Protein AF-A0A0D7V238-F1 (afdb_monomer_lite)

Secondary structure (DSSP, 8-state):
---SS-B-TTSSEEEETTEEEEPP-TTS-HHHHHHHHHHHHHHHHHHHHHHHTT-HHHHHHHHHHHHHHHHHTTSS--

Radius of gyration: 15.14 Å; chains: 1; bounding box: 31×28×40 Å

Organism: NCBI:txid77097

pLDDT: mean 92.91, std 9.64, range [47.09, 98.5]

Foldseek 3Di:
DPDPFDADPQRQWTADPNDIFGDQRPPDDPVLLVVLVVQLVVLVVQCVVCVVVVNPVSNVVSVVSNQVSCVSRSRDDD

Sequence (78 aa):
MANKYPHTPDGRYFVAKDRLWRCTDPRLTDDEKRGHVKALMKARWAVRSAQQQDDEEALRQAREAVQEAKEALGERGP

Structure (mmCIF, N/CA/C/O backbone):
data_AF-A0A0D7V238-F1
#
_entry.id   AF-A0A0D7V238-F1
#
loop_
_atom_site.group_PDB
_atom_site.id
_atom_site.type_symbol
_atom_site.label_atom_id
_atom_site.label_alt_id
_atom_site.label_comp_id
_atom_site.label_asym_id
_atom_site.label_entity_id
_atom_site.label_seq_id
_atom_site.pdbx_PDB_ins_code
_atom_site.Cartn_x
_atom_site.Cartn_y
_atom_site.Cartn_z
_atom_site.occupancy
_atom_site.B_iso_or_equiv
_atom_site.auth_seq_id
_atom_site.auth_comp_id
_atom_site.auth_asym_id
_atom_site.auth_atom_id
_atom_site.pdbx_PDB_model_num
ATOM 1 N N . MET A 1 1 ? 17.770 -15.144 -6.565 1.00 47.09 1 MET A N 1
ATOM 2 C CA . MET A 1 1 ? 16.712 -16.131 -6.249 1.00 47.09 1 MET A CA 1
ATOM 3 C C . MET A 1 1 ? 15.867 -16.296 -7.500 1.00 47.09 1 MET A C 1
ATOM 5 O O . MET A 1 1 ? 15.412 -15.285 -8.016 1.00 47.09 1 MET A O 1
ATOM 9 N N . ALA A 1 2 ? 15.747 -17.510 -8.044 1.00 54.19 2 ALA A N 1
ATOM 10 C CA . ALA A 1 2 ? 14.974 -17.735 -9.265 1.00 54.19 2 ALA A CA 1
ATOM 11 C C . ALA A 1 2 ? 13.498 -17.408 -9.006 1.00 54.19 2 ALA A C 1
ATOM 13 O O . ALA A 1 2 ? 12.916 -17.870 -8.022 1.00 54.19 2 ALA A O 1
ATOM 14 N N . ASN A 1 3 ? 12.918 -16.570 -9.860 1.00 61.19 3 ASN A N 1
ATOM 15 C CA . ASN A 1 3 ? 11.525 -16.173 -9.753 1.00 61.19 3 ASN A CA 1
ATOM 16 C C . ASN A 1 3 ? 10.663 -17.416 -10.021 1.00 61.19 3 ASN A C 1
ATOM 18 O O . ASN A 1 3 ? 10.701 -17.971 -11.115 1.00 61.19 3 ASN A O 1
ATOM 22 N N . LYS A 1 4 ? 9.950 -17.907 -9.000 1.00 83.38 4 LYS A N 1
ATOM 23 C CA . LYS A 1 4 ? 9.231 -19.197 -9.051 1.00 83.38 4 LYS A CA 1
ATOM 24 C C . LYS A 1 4 ? 8.065 -19.198 -10.051 1.00 83.38 4 LYS A C 1
ATOM 26 O O . LYS A 1 4 ? 7.546 -20.256 -10.389 1.00 83.38 4 LYS A O 1
ATOM 31 N N . TYR A 1 5 ? 7.656 -18.019 -10.501 1.00 89.44 5 TYR A N 1
ATOM 32 C CA . TYR A 1 5 ? 6.504 -17.806 -11.360 1.00 89.44 5 TYR A CA 1
ATOM 33 C C . TYR A 1 5 ? 6.924 -17.097 -12.651 1.00 89.44 5 TYR A C 1
ATOM 35 O O . TYR A 1 5 ? 7.872 -16.310 -12.609 1.00 89.44 5 TYR A O 1
ATOM 43 N N . PRO A 1 6 ? 6.237 -17.333 -13.782 1.00 93.00 6 PRO A N 1
ATOM 44 C CA . PRO A 1 6 ? 6.410 -16.531 -14.989 1.00 93.00 6 PRO A CA 1
ATOM 45 C C . PRO A 1 6 ? 5.998 -15.077 -14.734 1.00 93.00 6 PRO A C 1
ATOM 47 O O . PRO A 1 6 ? 4.952 -14.828 -14.130 1.00 93.00 6 PRO A O 1
ATOM 50 N N . HIS A 1 7 ? 6.813 -14.131 -15.200 1.00 93.12 7 HIS A N 1
ATOM 51 C CA . HIS A 1 7 ? 6.539 -12.689 -15.152 1.00 93.12 7 HIS A CA 1
ATOM 52 C C . HIS A 1 7 ? 6.247 -12.161 -16.552 1.00 93.12 7 HIS A C 1
ATOM 54 O O . HIS A 1 7 ? 6.722 -12.715 -17.545 1.00 93.12 7 HIS A O 1
ATOM 60 N N . THR A 1 8 ? 5.480 -11.080 -16.632 1.00 91.38 8 THR A N 1
ATOM 61 C CA . THR A 1 8 ? 5.327 -10.335 -17.883 1.00 91.38 8 THR A CA 1
ATOM 62 C C . THR A 1 8 ? 6.649 -9.651 -18.259 1.00 91.38 8 THR A C 1
ATOM 64 O O . THR A 1 8 ? 7.424 -9.300 -17.366 1.00 91.38 8 THR A O 1
ATOM 67 N N . PRO A 1 9 ? 6.937 -9.428 -19.558 1.00 92.00 9 PRO A N 1
ATOM 68 C CA . PRO A 1 9 ? 8.182 -8.777 -19.986 1.00 92.00 9 PRO A CA 1
ATOM 69 C C . PRO A 1 9 ? 8.389 -7.379 -19.392 1.00 92.00 9 PRO A C 1
ATOM 71 O O . PRO A 1 9 ? 9.520 -6.950 -19.192 1.00 92.00 9 PRO A O 1
ATOM 74 N N . ASP A 1 10 ? 7.297 -6.676 -19.089 1.00 89.44 10 ASP A N 1
ATOM 75 C CA . ASP A 1 10 ? 7.312 -5.364 -18.443 1.00 89.44 10 ASP A CA 1
ATOM 76 C C . ASP A 1 10 ? 7.462 -5.430 -16.912 1.00 89.44 10 ASP A C 1
ATOM 78 O O . ASP A 1 10 ? 7.468 -4.387 -16.266 1.00 89.44 10 ASP A O 1
ATOM 82 N N . GLY A 1 11 ? 7.540 -6.632 -16.326 1.00 90.56 11 GLY A N 1
ATOM 83 C CA . GLY A 1 11 ? 7.714 -6.883 -14.892 1.00 90.56 11 GLY A CA 1
ATOM 84 C C . GLY A 1 11 ? 6.535 -6.470 -14.004 1.00 90.56 11 GLY A C 1
ATOM 85 O O . GLY A 1 11 ? 6.625 -6.575 -12.781 1.00 90.56 11 GLY A O 1
ATOM 86 N N . ARG A 1 12 ? 5.428 -5.996 -14.588 1.00 92.44 12 ARG A N 1
ATOM 87 C CA . ARG A 1 12 ? 4.266 -5.469 -13.850 1.00 92.44 12 ARG A CA 1
ATOM 88 C C . ARG A 1 12 ? 3.389 -6.570 -13.261 1.00 92.44 12 ARG A C 1
ATOM 90 O O . ARG A 1 12 ? 2.631 -6.301 -12.328 1.00 92.44 12 ARG A O 1
ATOM 97 N N . TYR A 1 13 ? 3.488 -7.793 -13.779 1.00 93.25 13 TYR A N 1
ATOM 98 C CA . TYR A 1 13 ? 2.655 -8.906 -13.351 1.00 93.25 13 TYR A CA 1
ATOM 99 C C . TYR A 1 13 ? 3.406 -10.234 -13.292 1.00 93.25 13 TYR A C 1
ATOM 101 O O . TYR A 1 13 ? 4.404 -10.444 -13.981 1.00 93.25 13 TYR A O 1
ATOM 109 N N . PHE A 1 14 ? 2.851 -11.171 -12.527 1.00 93.44 14 PHE A N 1
ATOM 110 C CA . PHE A 1 14 ? 3.254 -12.574 -12.532 1.00 93.44 14 PHE A CA 1
ATOM 111 C C . PHE A 1 14 ? 2.050 -13.510 -12.458 1.00 93.44 14 PHE A C 1
ATOM 113 O O . PHE A 1 14 ? 0.989 -13.135 -11.956 1.00 93.44 14 PHE A O 1
ATOM 120 N N . VAL A 1 15 ? 2.213 -14.743 -12.942 1.00 94.06 15 VAL A N 1
ATOM 121 C CA . VAL A 1 15 ? 1.147 -15.756 -12.923 1.00 94.06 15 VAL A CA 1
ATOM 122 C C . VAL A 1 15 ? 1.412 -16.789 -11.837 1.00 94.06 15 VAL A C 1
ATOM 124 O O . VAL A 1 15 ? 2.411 -17.504 -11.873 1.00 94.06 15 VAL A O 1
ATOM 127 N N . ALA A 1 16 ? 0.493 -16.907 -10.882 1.00 93.88 16 ALA A N 1
ATOM 128 C CA . ALA A 1 16 ? 0.547 -17.924 -9.837 1.00 93.88 16 ALA A CA 1
ATOM 129 C C . ALA A 1 16 ? -0.850 -18.473 -9.551 1.00 93.88 16 ALA A C 1
ATOM 131 O O . ALA A 1 16 ? -1.781 -17.701 -9.312 1.00 93.88 16 ALA A O 1
ATOM 132 N N . LYS A 1 17 ? -0.976 -19.809 -9.526 1.00 92.06 17 LYS A N 1
ATOM 133 C CA . LYS A 1 17 ? -2.255 -20.520 -9.335 1.00 92.06 17 LYS A CA 1
ATOM 134 C C . LYS A 1 17 ? -3.337 -20.029 -10.312 1.00 92.06 17 LYS A C 1
ATOM 136 O O . LYS A 1 17 ? -4.414 -19.627 -9.880 1.00 92.06 17 LYS A O 1
ATOM 141 N N . ASP A 1 18 ? -2.983 -19.966 -11.598 1.00 90.62 18 ASP A N 1
ATOM 142 C CA . ASP A 1 18 ? -3.853 -19.525 -12.702 1.00 90.62 18 ASP A CA 1
ATOM 143 C C . ASP A 1 18 ? -4.464 -18.126 -12.521 1.00 90.62 18 ASP A C 1
ATOM 145 O O . ASP A 1 18 ? -5.503 -17.794 -13.088 1.00 90.62 18 ASP A O 1
ATOM 149 N N . ARG A 1 19 ? -3.812 -17.278 -11.719 1.00 93.81 19 ARG A N 1
ATOM 150 C CA . ARG A 1 19 ? -4.200 -15.884 -11.505 1.00 93.81 19 ARG A CA 1
ATOM 151 C C . ARG A 1 19 ? -3.055 -14.954 -11.855 1.00 93.81 19 ARG A C 1
ATOM 153 O O . ARG A 1 19 ? -1.900 -15.234 -11.527 1.00 93.81 19 ARG A O 1
ATOM 160 N N . LEU A 1 20 ? -3.407 -13.837 -12.487 1.00 92.81 20 LEU A N 1
ATOM 161 C CA . LEU A 1 20 ? -2.501 -12.729 -12.750 1.00 92.81 20 LEU A CA 1
ATOM 162 C C . LEU A 1 20 ? -2.432 -11.834 -11.510 1.00 92.81 20 LEU A C 1
ATOM 164 O O . LEU A 1 20 ? -3.441 -11.283 -11.069 1.00 92.81 20 LEU A O 1
ATOM 168 N N . TRP A 1 21 ? -1.240 -11.698 -10.949 1.00 93.38 21 TRP A N 1
ATOM 169 C CA . TRP A 1 21 ? -0.966 -10.879 -9.777 1.00 93.38 21 TRP A CA 1
ATOM 170 C C . TRP A 1 21 ? -0.143 -9.664 -10.176 1.00 93.38 21 TRP A C 1
ATOM 172 O O . TRP A 1 21 ? 0.757 -9.776 -11.004 1.00 93.38 21 TRP A O 1
ATOM 182 N N . ARG A 1 22 ? -0.441 -8.510 -9.573 1.00 93.69 22 ARG A N 1
ATOM 183 C CA . ARG A 1 22 ? 0.340 -7.282 -9.750 1.00 93.69 22 ARG A CA 1
ATOM 184 C C . ARG A 1 22 ? 1.605 -7.319 -8.897 1.00 93.69 22 ARG A C 1
ATOM 186 O O . ARG A 1 22 ? 1.562 -7.712 -7.731 1.00 93.69 22 ARG A O 1
ATOM 193 N N . CYS A 1 23 ? 2.708 -6.891 -9.491 1.00 92.50 23 CYS A N 1
ATOM 194 C CA . CYS A 1 23 ? 3.953 -6.588 -8.798 1.00 92.50 23 CYS A CA 1
ATOM 195 C C . CYS A 1 23 ? 3.970 -5.121 -8.356 1.00 92.50 23 CYS A C 1
ATOM 197 O O . CYS A 1 23 ? 3.185 -4.306 -8.840 1.00 92.50 23 CYS A O 1
ATOM 199 N N . THR A 1 24 ? 4.923 -4.771 -7.489 1.00 92.94 24 THR A N 1
ATOM 200 C CA . THR A 1 24 ? 5.363 -3.376 -7.385 1.00 92.94 24 THR A CA 1
ATOM 201 C C . THR A 1 24 ? 5.803 -2.894 -8.767 1.00 92.94 24 THR A C 1
ATOM 203 O O . THR A 1 24 ? 6.480 -3.642 -9.475 1.00 92.94 24 THR A O 1
ATOM 206 N N . ASP A 1 25 ? 5.440 -1.671 -9.145 1.00 93.38 25 ASP A N 1
ATOM 207 C CA . ASP A 1 25 ? 5.796 -1.112 -10.444 1.00 93.38 25 ASP A CA 1
ATOM 208 C C . ASP A 1 25 ? 7.329 -1.057 -10.599 1.00 93.38 25 ASP A C 1
ATOM 210 O O . ASP A 1 25 ? 7.996 -0.339 -9.847 1.00 93.38 25 ASP A O 1
ATOM 214 N N . PRO A 1 26 ? 7.912 -1.808 -11.555 1.00 92.12 26 PRO A N 1
ATOM 215 C CA . PRO A 1 26 ? 9.358 -1.843 -11.753 1.00 92.12 26 PRO A CA 1
ATOM 216 C C . PRO A 1 26 ? 9.922 -0.537 -12.325 1.00 92.12 26 PRO A C 1
ATOM 218 O O . PRO A 1 26 ? 11.138 -0.395 -12.413 1.00 92.12 26 PRO A O 1
ATOM 221 N N . ARG A 1 27 ? 9.063 0.403 -12.736 1.00 91.88 27 ARG A N 1
ATOM 222 C CA . ARG A 1 27 ? 9.459 1.720 -13.253 1.00 91.88 27 ARG A CA 1
ATOM 223 C C . ARG A 1 27 ? 9.720 2.735 -12.141 1.00 91.88 27 ARG A C 1
ATOM 225 O O . ARG A 1 27 ? 10.269 3.791 -12.432 1.00 91.88 27 ARG A O 1
ATOM 232 N N . LEU A 1 28 ? 9.327 2.426 -10.902 1.00 93.69 28 LEU A N 1
ATOM 233 C CA . LEU A 1 28 ? 9.624 3.266 -9.745 1.00 93.69 28 LEU A CA 1
ATOM 234 C C . LEU A 1 28 ? 11.121 3.235 -9.454 1.00 93.69 28 LEU A C 1
ATOM 236 O O . LEU A 1 28 ? 11.735 2.168 -9.379 1.00 93.69 28 LEU A O 1
ATOM 240 N N . THR A 1 29 ? 11.687 4.410 -9.218 1.00 96.06 29 THR A N 1
ATOM 241 C CA . THR A 1 29 ? 13.031 4.538 -8.660 1.00 96.06 29 THR A CA 1
ATOM 242 C C . THR A 1 29 ? 13.076 3.969 -7.242 1.00 96.06 29 THR A C 1
ATOM 244 O O . THR A 1 29 ? 12.062 3.871 -6.542 1.00 96.06 29 THR A O 1
ATOM 247 N N . ASP A 1 30 ? 14.273 3.619 -6.771 1.00 94.75 30 ASP A N 1
ATOM 248 C CA . ASP A 1 30 ? 14.450 3.135 -5.400 1.00 94.75 30 ASP A CA 1
ATOM 249 C C . ASP A 1 30 ? 13.989 4.166 -4.357 1.00 94.75 30 ASP A C 1
ATOM 251 O O . ASP A 1 30 ? 13.465 3.795 -3.305 1.00 94.75 30 ASP A O 1
ATOM 255 N N . ASP A 1 31 ? 14.135 5.461 -4.638 1.00 96.31 31 ASP A N 1
ATOM 256 C CA . ASP A 1 31 ? 13.657 6.544 -3.778 1.00 96.31 31 ASP A CA 1
ATOM 257 C C . ASP A 1 31 ? 12.132 6.616 -3.709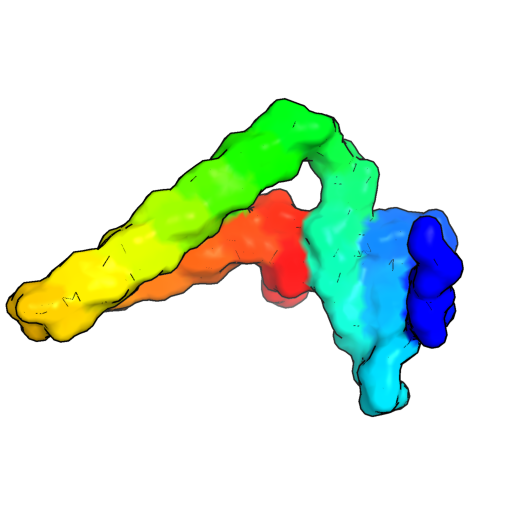 1.00 96.31 31 ASP A C 1
ATOM 259 O O . ASP A 1 31 ? 11.576 6.625 -2.606 1.00 96.31 31 ASP A O 1
ATOM 263 N N . GLU A 1 32 ? 11.446 6.579 -4.852 1.00 96.56 32 GLU A N 1
ATOM 264 C CA . GLU A 1 32 ? 9.979 6.541 -4.902 1.00 96.56 32 GLU A CA 1
ATOM 265 C C . GLU A 1 32 ? 9.449 5.299 -4.189 1.00 96.56 32 GLU A C 1
ATOM 267 O O . GLU A 1 32 ? 8.601 5.389 -3.297 1.00 96.56 32 GLU A O 1
ATOM 272 N N . LYS A 1 33 ? 10.025 4.131 -4.494 1.00 95.31 33 LYS A N 1
ATOM 273 C CA . LYS A 1 33 ? 9.659 2.870 -3.851 1.00 95.31 33 LYS A CA 1
ATOM 274 C C . LYS A 1 33 ? 9.839 2.944 -2.337 1.00 95.31 33 LYS A C 1
ATOM 276 O O . LYS A 1 33 ? 8.926 2.575 -1.598 1.00 95.31 33 LYS A O 1
ATOM 281 N N . ARG A 1 34 ? 10.978 3.445 -1.844 1.00 96.75 34 ARG A N 1
ATOM 282 C CA . ARG A 1 34 ? 11.206 3.642 -0.400 1.00 96.75 34 ARG A CA 1
ATOM 283 C C . ARG A 1 34 ? 10.185 4.601 0.208 1.00 96.75 34 ARG A C 1
ATOM 285 O O . ARG A 1 34 ? 9.674 4.320 1.294 1.00 96.75 34 ARG A O 1
ATOM 292 N N . GLY A 1 35 ? 9.866 5.693 -0.484 1.00 97.75 35 GLY A N 1
ATOM 293 C CA . GLY A 1 35 ? 8.855 6.663 -0.069 1.00 97.75 35 GLY A CA 1
ATOM 294 C C . GLY A 1 35 ? 7.476 6.028 0.101 1.00 97.75 35 GLY A C 1
ATOM 295 O O . GLY A 1 35 ? 6.869 6.136 1.170 1.00 97.75 35 GLY A O 1
ATOM 296 N N . HIS A 1 36 ? 7.011 5.288 -0.905 1.00 96.75 36 HIS A N 1
ATOM 297 C CA . HIS A 1 36 ? 5.707 4.627 -0.863 1.00 96.75 36 HIS A CA 1
ATOM 298 C C . HIS A 1 36 ? 5.660 3.476 0.151 1.00 96.75 36 HIS A C 1
ATOM 300 O O . HIS A 1 36 ? 4.677 3.341 0.880 1.00 96.75 36 HIS A O 1
ATOM 306 N N . VAL A 1 37 ? 6.738 2.695 0.295 1.00 96.94 37 VAL A N 1
ATOM 307 C CA . VAL A 1 37 ? 6.848 1.677 1.356 1.00 96.94 37 VAL A CA 1
ATOM 308 C C . VAL A 1 37 ? 6.758 2.324 2.741 1.00 96.94 37 VAL A C 1
ATOM 310 O O . VAL A 1 37 ? 6.042 1.823 3.610 1.00 96.94 37 VAL A O 1
ATOM 313 N N . LYS A 1 38 ? 7.435 3.458 2.960 1.00 98.06 38 LYS A N 1
ATOM 314 C CA . LYS A 1 38 ? 7.357 4.204 4.225 1.00 98.06 38 LYS A CA 1
ATOM 315 C C . LYS A 1 38 ? 5.935 4.703 4.493 1.00 98.06 38 LYS A C 1
ATOM 317 O O . LYS A 1 38 ? 5.451 4.558 5.617 1.00 98.06 38 LYS A O 1
ATOM 322 N N . ALA A 1 39 ? 5.257 5.239 3.478 1.00 97.69 39 ALA A N 1
ATOM 323 C CA . ALA A 1 39 ? 3.860 5.661 3.579 1.00 97.69 39 ALA A CA 1
ATOM 324 C C . ALA A 1 39 ? 2.935 4.483 3.931 1.00 97.69 39 ALA A C 1
ATOM 326 O O . ALA A 1 39 ? 2.146 4.581 4.870 1.00 97.69 39 ALA A O 1
ATOM 327 N N . LEU A 1 40 ? 3.108 3.335 3.268 1.00 97.88 40 LEU A N 1
ATOM 328 C CA . LEU A 1 40 ? 2.348 2.114 3.537 1.00 97.88 40 LEU A CA 1
ATOM 329 C C . LEU A 1 40 ? 2.536 1.625 4.979 1.00 97.88 40 LEU A C 1
ATOM 331 O O . LEU A 1 40 ? 1.566 1.251 5.640 1.00 97.88 40 LEU A O 1
ATOM 335 N N . MET A 1 41 ? 3.771 1.628 5.488 1.00 98.38 41 MET A N 1
ATOM 336 C CA . MET A 1 41 ? 4.040 1.212 6.868 1.00 98.38 41 MET A CA 1
ATOM 337 C C . MET A 1 41 ? 3.439 2.184 7.886 1.00 98.38 41 MET A C 1
ATOM 339 O O . MET A 1 41 ? 2.847 1.735 8.869 1.00 98.38 41 MET A O 1
ATOM 343 N N . LYS A 1 42 ? 3.507 3.498 7.628 1.00 98.44 42 LYS A N 1
ATOM 344 C CA . LYS A 1 42 ? 2.841 4.516 8.455 1.00 98.44 42 LYS A CA 1
ATOM 345 C C . LYS A 1 42 ? 1.322 4.310 8.480 1.00 98.44 42 LYS A C 1
ATOM 347 O O . LYS A 1 42 ? 0.733 4.309 9.556 1.00 98.44 42 LYS A O 1
ATOM 352 N N . ALA A 1 43 ? 0.700 4.076 7.325 1.00 98.06 43 ALA A N 1
ATOM 353 C CA . ALA A 1 43 ? -0.741 3.855 7.224 1.00 98.06 43 ALA A CA 1
ATOM 354 C C . ALA A 1 43 ? -1.182 2.571 7.951 1.00 98.06 43 ALA A C 1
ATOM 356 O O . ALA A 1 43 ? -2.152 2.580 8.703 1.00 98.06 43 ALA A O 1
ATOM 357 N N . ARG A 1 44 ? -0.421 1.473 7.831 1.00 98.25 44 ARG A N 1
ATOM 358 C CA . ARG A 1 44 ? -0.674 0.234 8.596 1.00 98.25 44 ARG A CA 1
ATOM 359 C C . ARG A 1 44 ? -0.568 0.442 10.103 1.00 98.25 44 ARG A C 1
ATOM 361 O O . ARG A 1 44 ? -1.343 -0.141 10.859 1.00 98.25 44 ARG A O 1
ATOM 368 N N . TRP A 1 45 ? 0.391 1.253 10.539 1.00 98.50 45 TRP A N 1
ATOM 369 C CA . TRP A 1 45 ? 0.519 1.602 11.947 1.00 98.50 45 TRP A CA 1
ATOM 370 C C . TRP A 1 45 ? -0.680 2.431 12.427 1.00 98.50 45 TRP A C 1
ATOM 372 O O . TRP A 1 45 ? -1.228 2.135 13.486 1.00 98.50 45 TRP A O 1
ATOM 382 N N . ALA A 1 46 ? -1.158 3.381 11.617 1.00 98.00 46 ALA A N 1
ATOM 383 C CA . ALA A 1 46 ? -2.370 4.147 11.907 1.00 98.00 46 ALA A CA 1
ATOM 384 C C . ALA A 1 46 ? -3.619 3.254 12.014 1.00 98.00 46 ALA A C 1
ATOM 386 O O . ALA A 1 46 ? -4.383 3.415 12.958 1.00 98.00 46 ALA A O 1
ATOM 387 N N . VAL A 1 47 ? -3.777 2.247 11.140 1.00 98.31 47 VAL A N 1
ATOM 388 C CA . VAL A 1 47 ? -4.863 1.248 11.249 1.00 98.31 47 VAL A CA 1
ATOM 389 C C . VAL A 1 47 ? -4.816 0.550 12.606 1.00 98.31 47 VAL A C 1
ATOM 391 O O . VAL A 1 47 ? -5.837 0.428 13.277 1.00 98.31 47 VAL A O 1
ATOM 394 N N . ARG A 1 48 ? -3.626 0.104 13.030 1.00 98.12 48 ARG A N 1
ATOM 395 C CA . ARG A 1 48 ? -3.449 -0.542 14.336 1.00 98.12 48 ARG A CA 1
ATOM 396 C C . ARG A 1 48 ? -3.804 0.406 15.485 1.00 98.12 48 ARG A C 1
ATOM 398 O O . ARG A 1 48 ? -4.452 -0.036 16.424 1.00 98.12 48 ARG A O 1
ATOM 405 N N . SER A 1 49 ? -3.377 1.667 15.416 1.00 98.12 49 SER A N 1
ATOM 406 C CA . SER A 1 49 ? -3.663 2.673 16.446 1.00 98.12 49 SER A CA 1
ATOM 407 C C . SER A 1 49 ? -5.158 2.974 16.546 1.00 98.12 49 SER A C 1
ATOM 409 O O . SER A 1 49 ? -5.704 2.941 17.642 1.00 98.12 49 SER A O 1
ATOM 411 N N . ALA A 1 50 ? -5.829 3.196 15.414 1.00 97.94 50 ALA A N 1
ATOM 412 C CA . ALA A 1 50 ? -7.263 3.466 15.368 1.00 97.94 50 ALA A CA 1
ATOM 413 C C . ALA A 1 50 ? -8.083 2.288 15.917 1.00 97.94 50 ALA A C 1
ATOM 415 O O . ALA A 1 50 ? -8.996 2.484 16.709 1.00 97.94 50 ALA A O 1
ATOM 416 N N . GLN A 1 51 ? -7.693 1.051 15.584 1.00 97.25 51 GLN A N 1
ATOM 417 C CA . GLN A 1 51 ? -8.333 -0.154 16.118 1.00 97.25 51 GLN A CA 1
ATOM 418 C C . GLN A 1 51 ? -8.171 -0.291 17.642 1.00 97.25 51 GLN A C 1
ATOM 420 O O . GLN A 1 51 ? -9.045 -0.844 18.291 1.00 97.25 51 GLN A O 1
ATOM 425 N N . GLN A 1 52 ? -7.056 0.175 18.214 1.00 97.75 52 GLN A N 1
ATOM 426 C CA . GLN A 1 52 ? -6.832 0.160 19.668 1.00 97.75 52 GLN A CA 1
ATOM 427 C C . GLN A 1 52 ? -7.613 1.250 20.407 1.00 97.75 52 GLN A C 1
ATOM 429 O O . GLN A 1 52 ? -7.787 1.150 21.617 1.00 97.75 52 GLN A O 1
ATOM 434 N N . GLN A 1 53 ? -8.022 2.296 19.694 1.00 96.62 53 GLN A N 1
ATOM 435 C CA . GLN A 1 53 ? -8.752 3.442 20.233 1.00 96.62 53 GLN A CA 1
ATOM 436 C C . GLN A 1 53 ? -10.259 3.354 19.955 1.00 96.62 53 GLN A C 1
ATOM 438 O O . GLN A 1 53 ? -10.984 4.260 20.351 1.00 96.62 53 GLN A O 1
ATOM 443 N N . ASP A 1 54 ? -10.709 2.299 19.262 1.00 96.94 54 ASP A N 1
ATOM 444 C CA . ASP A 1 54 ? -12.072 2.156 18.733 1.00 96.94 54 ASP A CA 1
ATOM 445 C C . ASP A 1 54 ? -12.545 3.398 17.942 1.00 96.94 54 ASP A C 1
ATOM 447 O O . ASP A 1 54 ? -13.721 3.755 17.933 1.00 96.94 54 ASP A O 1
ATOM 451 N N . ASP A 1 55 ? -11.611 4.058 17.247 1.00 97.81 55 ASP A N 1
ATOM 452 C CA . ASP A 1 55 ? -11.884 5.230 16.412 1.00 97.81 55 ASP A CA 1
ATOM 453 C C . ASP A 1 55 ? -12.181 4.786 14.974 1.00 97.81 55 ASP A C 1
ATOM 455 O O . ASP A 1 55 ? -11.280 4.509 14.173 1.00 97.81 55 ASP A O 1
ATOM 459 N N . GLU A 1 56 ? -13.470 4.685 14.648 1.00 97.56 56 GLU A N 1
ATOM 460 C CA . GLU A 1 56 ? -13.938 4.237 13.333 1.00 97.56 56 GLU A CA 1
ATOM 461 C C . GLU A 1 56 ? -13.534 5.183 12.194 1.00 97.56 56 GLU A C 1
ATOM 463 O O . GLU A 1 56 ? -13.228 4.724 11.087 1.00 97.56 56 GLU A O 1
ATOM 468 N N . GLU A 1 57 ? -13.486 6.490 12.450 1.00 97.81 57 GLU A N 1
ATOM 469 C CA . GLU A 1 57 ? -13.162 7.485 11.431 1.00 97.81 57 GLU A CA 1
ATOM 470 C C . GLU A 1 57 ? -11.659 7.475 11.132 1.00 97.81 57 GLU A C 1
ATOM 472 O O . GLU A 1 57 ? -11.255 7.3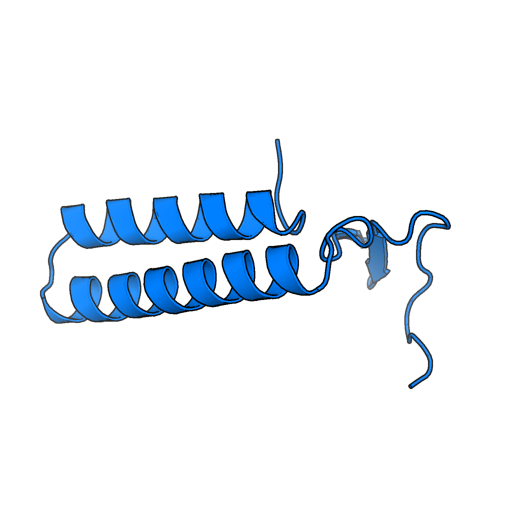93 9.967 1.00 97.81 57 GLU A O 1
ATOM 477 N N . ALA A 1 58 ? -10.816 7.430 12.168 1.00 97.44 58 ALA A N 1
ATOM 478 C CA . ALA A 1 58 ? -9.380 7.236 11.991 1.00 97.44 58 ALA A CA 1
ATOM 479 C C . ALA A 1 58 ? -9.070 5.889 11.318 1.00 97.44 58 ALA A C 1
ATOM 481 O O . ALA A 1 58 ? -8.148 5.790 10.501 1.00 97.44 58 ALA A O 1
ATOM 482 N N . LEU A 1 59 ? -9.853 4.845 11.610 1.00 98.38 59 LEU A N 1
ATOM 483 C CA . LEU A 1 59 ? -9.702 3.536 10.983 1.00 98.38 59 LEU A CA 1
ATOM 484 C C . LEU A 1 59 ? -10.028 3.589 9.487 1.00 98.38 59 LEU A C 1
ATOM 486 O O . LEU A 1 59 ? -9.300 2.992 8.684 1.00 98.38 59 LEU A O 1
ATOM 490 N N . ARG A 1 60 ? -11.089 4.307 9.100 1.00 98.19 60 ARG A N 1
A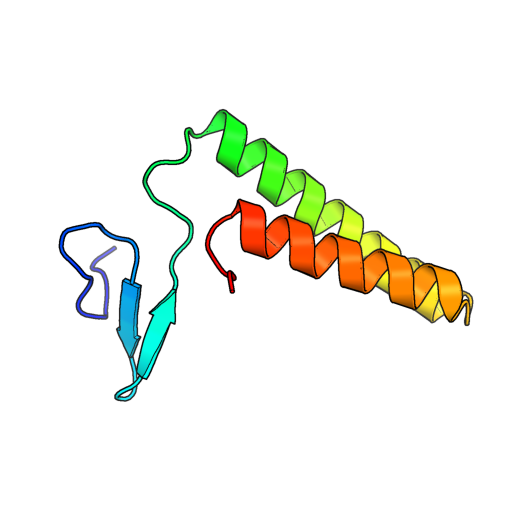TOM 491 C CA . ARG A 1 60 ? -11.461 4.531 7.696 1.00 98.19 60 ARG A CA 1
ATOM 492 C C . ARG A 1 60 ? -10.353 5.271 6.950 1.00 98.19 60 ARG A C 1
ATOM 494 O O . ARG A 1 60 ? -9.842 4.744 5.962 1.00 98.19 60 ARG A O 1
ATOM 501 N N . GLN A 1 61 ? -9.903 6.406 7.483 1.00 98.06 61 GLN A N 1
ATOM 502 C CA . GLN A 1 61 ? -8.824 7.209 6.895 1.00 98.06 61 GLN A CA 1
ATOM 503 C C . GLN A 1 61 ? -7.520 6.411 6.757 1.00 98.06 61 GLN A C 1
ATOM 505 O O . GLN A 1 61 ? -6.844 6.456 5.730 1.00 98.06 61 GLN A O 1
ATOM 510 N N . ALA A 1 62 ? -7.166 5.612 7.767 1.00 98.12 62 ALA A N 1
ATOM 511 C CA . ALA A 1 62 ? -5.964 4.791 7.716 1.00 98.12 62 ALA A CA 1
ATOM 512 C C . ALA A 1 62 ? -6.058 3.673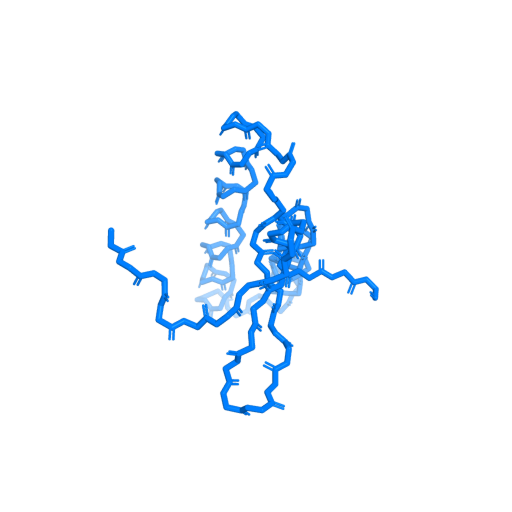 6.661 1.00 98.12 62 ALA A C 1
ATOM 514 O O . ALA A 1 62 ? -5.059 3.348 6.014 1.00 98.12 62 ALA A O 1
ATOM 515 N N . ARG A 1 63 ? -7.245 3.085 6.455 1.00 97.94 63 ARG A N 1
ATOM 516 C CA . ARG A 1 63 ? -7.482 2.088 5.396 1.00 97.94 63 ARG A CA 1
ATOM 517 C C . ARG A 1 63 ? -7.415 2.711 4.001 1.00 97.94 63 ARG A C 1
ATOM 519 O O . ARG A 1 63 ? -6.840 2.083 3.112 1.00 97.94 63 ARG A O 1
ATOM 526 N N . GLU A 1 64 ? -7.934 3.923 3.832 1.00 97.62 64 GLU A N 1
ATOM 527 C CA . GLU A 1 64 ? -7.813 4.710 2.596 1.00 97.62 64 GLU A CA 1
ATOM 528 C C . GLU A 1 64 ? -6.340 5.014 2.291 1.00 97.62 64 GLU A C 1
ATOM 530 O O . GLU A 1 64 ? -5.851 4.657 1.222 1.00 97.62 64 GLU A O 1
ATOM 535 N N . ALA A 1 65 ? -5.571 5.486 3.274 1.00 97.50 65 ALA A N 1
ATOM 536 C CA . ALA A 1 65 ? -4.134 5.712 3.109 1.00 97.50 65 ALA A CA 1
ATOM 537 C C . ALA A 1 65 ? -3.350 4.426 2.757 1.00 97.50 65 ALA A C 1
ATOM 539 O O . ALA A 1 65 ? -2.366 4.464 2.014 1.00 97.50 65 ALA A O 1
ATOM 540 N N . VAL A 1 66 ? -3.767 3.254 3.264 1.00 98.06 66 VAL A N 1
ATOM 541 C CA . VAL A 1 66 ? -3.189 1.959 2.850 1.00 98.06 66 VAL A CA 1
ATOM 542 C C . VAL A 1 66 ? -3.513 1.648 1.389 1.00 98.06 66 VAL A C 1
ATOM 544 O O . VAL A 1 66 ? -2.662 1.084 0.696 1.00 98.06 66 VAL A O 1
ATOM 547 N N . GLN A 1 67 ? -4.730 1.951 0.933 1.00 96.44 67 GLN A N 1
ATOM 548 C CA . GLN A 1 67 ? -5.127 1.767 -0.461 1.00 96.44 67 GLN A CA 1
ATOM 549 C C . GLN A 1 67 ? -4.280 2.652 -1.375 1.00 96.44 67 GLN A C 1
ATOM 551 O O . GLN A 1 67 ? -3.608 2.114 -2.253 1.00 96.44 67 GLN A O 1
ATOM 556 N N . GLU A 1 68 ? -4.231 3.956 -1.106 1.00 96.25 68 GLU A N 1
ATOM 557 C CA . GLU A 1 68 ? -3.461 4.933 -1.884 1.00 96.25 68 GLU A CA 1
ATOM 558 C C . GLU A 1 68 ? -1.980 4.548 -1.974 1.00 96.25 68 GLU A C 1
ATOM 560 O O . GLU A 1 68 ? -1.393 4.536 -3.054 1.00 96.25 68 GLU A O 1
ATOM 565 N N . ALA A 1 69 ? -1.365 4.145 -0.855 1.00 96.50 69 ALA A N 1
ATOM 566 C CA . ALA A 1 69 ? 0.039 3.741 -0.853 1.00 96.50 69 ALA A CA 1
ATOM 567 C C . ALA A 1 69 ? 0.297 2.483 -1.702 1.00 96.50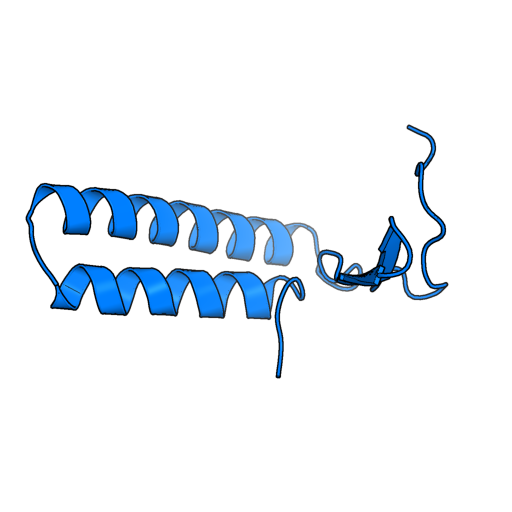 69 ALA A C 1
ATOM 569 O O . ALA A 1 69 ? 1.346 2.364 -2.335 1.00 96.50 69 ALA A O 1
ATOM 570 N N . LYS A 1 70 ? -0.650 1.537 -1.736 1.00 95.88 70 LYS A N 1
ATOM 571 C CA . LYS A 1 70 ? -0.553 0.339 -2.586 1.00 95.88 70 LYS A CA 1
ATOM 572 C C . LYS A 1 70 ? -0.787 0.649 -4.060 1.00 95.88 70 LYS A C 1
ATOM 574 O O . LYS A 1 70 ? -0.160 0.020 -4.908 1.00 95.88 70 LYS A O 1
ATOM 579 N N . GLU A 1 71 ? -1.676 1.587 -4.365 1.00 95.38 71 GLU A N 1
ATOM 580 C CA . GLU A 1 71 ? -1.883 2.075 -5.730 1.00 95.38 71 GLU A CA 1
ATOM 581 C C . GLU A 1 71 ? -0.644 2.799 -6.250 1.00 95.38 71 GLU A C 1
ATOM 583 O O . GLU A 1 71 ? -0.182 2.500 -7.348 1.00 95.38 71 GLU A O 1
ATOM 588 N N . ALA A 1 72 ? -0.033 3.651 -5.424 1.00 94.69 72 ALA A N 1
ATOM 589 C CA . ALA A 1 72 ? 1.221 4.323 -5.748 1.00 94.69 72 ALA A CA 1
ATOM 590 C C . ALA A 1 72 ? 2.381 3.334 -5.967 1.00 94.69 72 ALA A C 1
ATOM 592 O O . ALA A 1 72 ? 3.205 3.530 -6.855 1.00 94.69 72 ALA A O 1
ATOM 593 N N . LEU A 1 73 ? 2.420 2.225 -5.216 1.00 95.31 73 LEU A N 1
ATOM 594 C CA . LEU A 1 73 ? 3.363 1.127 -5.465 1.00 95.31 73 LEU A CA 1
ATOM 595 C C . LEU A 1 73 ? 3.046 0.320 -6.735 1.00 95.31 73 LEU A C 1
ATOM 597 O O . LEU A 1 73 ? 3.855 -0.519 -7.118 1.00 95.31 73 LEU A O 1
ATOM 601 N N . GLY A 1 74 ? 1.889 0.504 -7.374 1.00 93.69 74 GLY A N 1
ATOM 602 C CA . GLY A 1 74 ? 1.429 -0.307 -8.508 1.00 93.69 74 GLY A CA 1
ATOM 603 C C . GLY A 1 74 ? 0.871 -1.684 -8.125 1.00 93.69 74 GLY A C 1
ATOM 604 O O . GLY A 1 74 ? 0.417 -2.433 -8.992 1.00 93.69 74 GLY A O 1
ATOM 605 N N . GLU A 1 75 ? 0.838 -2.005 -6.828 1.00 91.56 75 GLU A N 1
ATOM 606 C CA . GLU A 1 75 ? 0.270 -3.248 -6.286 1.00 91.56 75 GLU A CA 1
ATOM 607 C C . GLU A 1 75 ? -1.262 -3.267 -6.390 1.00 91.56 75 GLU A C 1
ATOM 609 O O . GLU A 1 75 ? -1.894 -4.327 -6.369 1.00 91.56 75 GLU A O 1
ATOM 614 N N . ARG A 1 76 ? -1.861 -2.078 -6.495 1.00 87.81 76 ARG A N 1
ATOM 615 C CA . ARG A 1 76 ? -3.278 -1.840 -6.769 1.00 87.81 76 ARG A CA 1
ATOM 616 C C . ARG A 1 76 ? -3.415 -0.785 -7.870 1.00 87.81 76 ARG A C 1
ATOM 618 O O . ARG A 1 76 ? -2.445 -0.153 -8.269 1.00 87.81 76 ARG A O 1
ATOM 625 N N . GLY A 1 77 ? -4.608 -0.640 -8.405 1.00 75.19 77 GLY A N 1
ATOM 626 C CA . GLY A 1 77 ? -4.976 0.391 -9.368 1.00 75.19 77 GLY A CA 1
ATOM 627 C C . GLY A 1 77 ? -6.471 0.276 -9.651 1.00 75.19 77 GLY A C 1
ATOM 628 O O . GLY A 1 77 ? -7.075 -0.679 -9.144 1.00 75.19 77 GLY A O 1
ATOM 629 N N . PRO A 1 78 ? -7.055 1.194 -10.438 1.00 57.22 78 PRO A N 1
ATOM 630 C CA . PRO A 1 78 ? -8.376 0.955 -11.005 1.00 57.22 78 PRO A CA 1
ATOM 631 C C . PRO 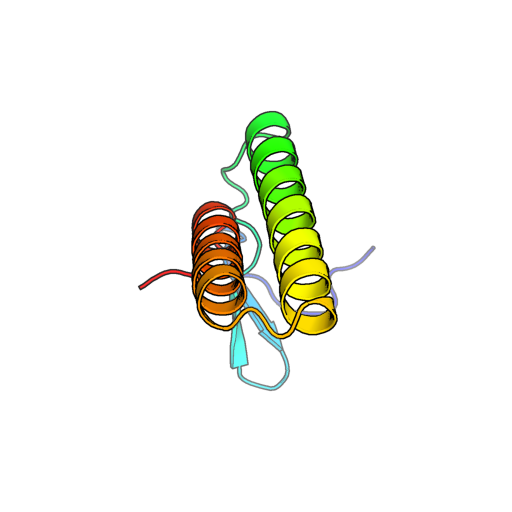A 1 78 ? -8.405 -0.362 -11.801 1.00 57.22 78 PRO A C 1
ATOM 633 O O . PRO A 1 78 ? -7.340 -0.787 -12.330 1.00 57.22 78 PRO A O 1
#